Protein AF-A0A7V9ZDQ4-F1 (afdb_monomer_lite)

Secondary structure (DSSP, 8-state):
-EEEE-SS-EEEEETTTEEEEE--EEEE--SHHHHHHHHSSHHHHHHHHHHHHHHHHHHHHHHHHHTS-TT--HHHHHHHHHHHHHT--------PPPHHHHHHHHHHHHHTT----HHHHHHHHHTT-

pLDDT: mean 80.12, std 13.57, range [39.34, 94.94]

Structure (mmCIF, N/CA/C/O backbone):
data_AF-A0A7V9ZDQ4-F1
#
_entry.id   AF-A0A7V9ZDQ4-F1
#
loop_
_atom_site.group_PDB
_atom_site.id
_atom_site.type_symbol
_atom_site.label_atom_id
_atom_site.label_alt_id
_atom_site.label_comp_id
_atom_site.label_asym_id
_atom_site.label_entity_id
_atom_site.label_seq_id
_atom_site.pdbx_PDB_ins_code
_atom_site.Cartn_x
_atom_site.Cartn_y
_atom_site.Cartn_z
_atom_site.occupancy
_atom_site.B_iso_or_equiv
_atom_site.auth_seq_id
_atom_site.auth_comp_id
_atom_site.auth_asym_id
_atom_site.auth_atom_id
_atom_site.pdbx_PDB_model_num
ATOM 1 N N . MET A 1 1 ? -17.103 -0.656 14.272 1.00 83.44 1 MET A N 1
ATOM 2 C CA . MET A 1 1 ? -15.749 -0.858 13.718 1.00 83.44 1 MET A CA 1
ATOM 3 C C . MET A 1 1 ? -15.333 -2.240 14.098 1.00 83.44 1 MET A C 1
ATOM 5 O O . MET A 1 1 ? -15.503 -2.588 15.265 1.00 83.44 1 MET A O 1
ATOM 9 N N . LYS A 1 2 ? -14.837 -3.035 13.154 1.00 86.62 2 LYS A N 1
ATOM 10 C CA . LYS A 1 2 ? -14.362 -4.383 13.474 1.00 86.62 2 LYS A CA 1
ATOM 11 C C . LYS A 1 2 ? -12.846 -4.422 13.495 1.00 86.62 2 LYS A C 1
ATOM 13 O O . LYS A 1 2 ? -12.191 -3.717 12.735 1.00 86.62 2 LYS A O 1
ATOM 18 N N . PHE A 1 3 ? -12.300 -5.273 14.347 1.00 87.62 3 PHE A N 1
ATOM 19 C CA . PHE A 1 3 ? -10.880 -5.583 14.362 1.00 87.62 3 PHE A CA 1
ATOM 20 C C . PHE A 1 3 ? -10.691 -6.933 13.685 1.00 87.62 3 PHE A C 1
ATOM 22 O O . PHE A 1 3 ? -11.326 -7.917 14.059 1.00 87.62 3 PHE A O 1
ATOM 29 N N . VAL A 1 4 ? -9.875 -6.960 12.636 1.00 83.50 4 VAL A N 1
ATOM 30 C CA . VAL A 1 4 ? -9.621 -8.177 11.863 1.00 83.50 4 VAL A CA 1
ATOM 31 C C . VAL A 1 4 ? -8.198 -8.628 12.14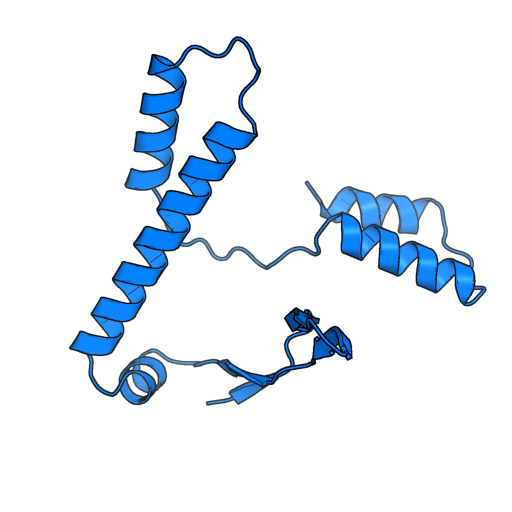1 1.00 83.50 4 VAL A C 1
ATOM 33 O O . VAL A 1 4 ? -7.259 -7.838 12.012 1.00 83.50 4 VAL A O 1
ATOM 36 N N . LYS A 1 5 ? -8.037 -9.900 12.519 1.00 83.56 5 LYS A N 1
ATOM 37 C CA . LYS A 1 5 ? -6.717 -10.524 12.629 1.00 83.56 5 LYS A CA 1
ATOM 38 C C . LYS A 1 5 ? -6.047 -10.506 11.268 1.00 83.56 5 LYS A C 1
ATOM 40 O O . LYS A 1 5 ? -6.597 -10.982 10.277 1.00 83.56 5 LYS A O 1
ATOM 45 N N . THR A 1 6 ? -4.855 -9.938 11.220 1.00 77.38 6 THR A N 1
ATOM 46 C CA . THR A 1 6 ? -4.088 -9.885 9.985 1.00 77.38 6 THR A CA 1
ATOM 47 C C . THR A 1 6 ? -3.451 -11.246 9.773 1.00 77.38 6 THR A C 1
ATOM 49 O O . THR A 1 6 ? -2.570 -11.634 10.526 1.00 77.38 6 THR A O 1
ATOM 52 N N . GLU A 1 7 ? -3.851 -11.956 8.717 1.00 69.19 7 GLU A N 1
ATOM 53 C CA . GLU A 1 7 ? -3.278 -13.267 8.372 1.00 69.19 7 GLU A CA 1
ATOM 54 C C . GLU A 1 7 ? -1.775 -13.205 8.066 1.00 69.19 7 GLU A C 1
ATOM 56 O O . GLU A 1 7 ? -1.127 -14.240 7.947 1.00 69.19 7 GLU A O 1
ATOM 61 N N . ASN A 1 8 ? -1.224 -12.004 7.866 1.00 74.38 8 ASN A N 1
ATOM 62 C CA . ASN A 1 8 ? 0.200 -11.730 7.727 1.00 74.38 8 ASN A CA 1
ATOM 63 C C . ASN A 1 8 ? 0.722 -11.102 9.024 1.00 74.38 8 ASN A C 1
ATOM 65 O O . ASN A 1 8 ? 0.533 -9.894 9.195 1.00 74.38 8 ASN A O 1
ATOM 69 N N . PRO A 1 9 ? 1.371 -11.876 9.912 1.00 78.19 9 PRO A N 1
ATOM 70 C CA . PRO A 1 9 ? 1.986 -11.309 11.099 1.00 78.19 9 PRO A CA 1
ATOM 71 C C . PRO A 1 9 ? 3.064 -10.292 10.723 1.00 78.19 9 PRO A C 1
ATOM 73 O O . PRO A 1 9 ? 3.704 -10.381 9.670 1.00 78.19 9 PRO A O 1
ATOM 76 N N . ILE A 1 10 ? 3.282 -9.320 11.604 1.00 82.69 10 ILE A N 1
ATOM 77 C CA . ILE A 1 10 ? 4.386 -8.374 11.465 1.00 82.69 10 ILE A CA 1
ATOM 78 C C . ILE A 1 10 ? 5.677 -9.130 11.757 1.00 82.69 10 ILE A C 1
ATOM 80 O O . ILE A 1 10 ? 5.858 -9.645 12.860 1.00 82.69 10 ILE A O 1
ATOM 84 N N . THR A 1 11 ? 6.581 -9.160 10.779 1.00 85.94 11 THR A N 1
ATOM 85 C CA . THR A 1 11 ? 7.898 -9.783 10.923 1.00 85.94 11 THR A CA 1
ATOM 86 C C . THR A 1 11 ? 8.986 -8.727 11.041 1.00 85.94 11 THR A C 1
ATOM 88 O O . THR A 1 11 ? 9.070 -7.828 10.200 1.00 85.94 11 THR A O 1
ATOM 91 N N . THR A 1 12 ? 9.859 -8.847 12.037 1.00 89.12 12 THR A N 1
ATOM 92 C CA . THR A 1 12 ? 11.058 -8.008 12.151 1.00 89.12 12 THR A CA 1
ATOM 93 C C . THR A 1 12 ? 12.198 -8.766 12.818 1.00 89.12 12 THR A C 1
ATOM 95 O O . THR A 1 12 ? 11.975 -9.746 13.525 1.00 89.12 12 THR A O 1
ATOM 98 N N . LYS A 1 13 ? 13.432 -8.301 12.614 1.00 90.50 13 LYS A N 1
ATOM 99 C CA . LYS A 1 13 ? 14.603 -8.827 13.316 1.00 90.50 13 LYS A CA 1
ATOM 100 C C . LYS A 1 13 ? 14.913 -7.929 14.508 1.00 90.50 13 LYS A C 1
ATOM 102 O O . LYS A 1 13 ? 15.438 -6.830 14.345 1.00 90.50 13 LYS A O 1
ATOM 107 N N . HIS A 1 14 ? 14.578 -8.394 15.706 1.00 91.50 14 HIS A N 1
ATOM 108 C CA . HIS A 1 14 ? 14.927 -7.715 16.943 1.00 91.50 14 HIS A CA 1
ATOM 109 C C . HIS A 1 14 ? 16.410 -7.946 17.267 1.00 91.50 14 HIS A C 1
ATOM 111 O O . HIS A 1 14 ? 16.856 -9.097 17.255 1.00 91.50 14 HIS A O 1
ATOM 117 N N . PRO A 1 15 ? 17.179 -6.899 17.622 1.00 88.06 15 PRO A N 1
ATOM 118 C CA . PRO A 1 15 ? 18.616 -7.023 17.875 1.00 88.06 15 PRO A CA 1
ATOM 119 C C . PRO A 1 15 ? 18.995 -8.091 18.912 1.00 88.06 15 PRO A C 1
ATOM 121 O O . PRO A 1 15 ? 20.057 -8.692 18.801 1.00 88.06 15 PRO A O 1
ATOM 124 N N . GLN A 1 16 ? 18.133 -8.332 19.905 1.00 90.31 16 GLN A N 1
ATOM 125 C CA . GLN A 1 16 ? 18.396 -9.264 21.014 1.00 90.31 16 GLN A CA 1
ATOM 126 C C . GLN A 1 16 ? 17.564 -10.550 20.963 1.00 90.31 16 GLN A C 1
ATOM 128 O O . GLN A 1 16 ? 17.994 -11.572 21.479 1.00 90.31 16 GLN A O 1
ATOM 133 N N . LEU A 1 17 ? 16.365 -10.496 20.374 1.00 83.12 17 LEU A N 1
ATOM 134 C CA . LEU A 1 17 ? 15.403 -11.608 20.405 1.00 83.12 17 LEU A CA 1
ATOM 135 C C . LEU A 1 17 ? 15.376 -12.384 19.083 1.00 83.12 17 LEU A C 1
ATOM 137 O O . LEU A 1 17 ? 14.662 -13.372 18.968 1.00 83.12 17 LEU A O 1
ATOM 141 N N . GLY A 1 18 ? 16.164 -11.953 18.093 1.00 90.44 18 GLY A N 1
ATOM 142 C CA . GLY A 1 18 ? 16.206 -12.583 16.782 1.00 90.44 18 GLY A CA 1
ATOM 143 C C . GLY A 1 18 ? 14.971 -12.254 15.949 1.00 90.44 18 GLY A C 1
ATOM 144 O O . GLY A 1 18 ? 14.469 -11.131 15.974 1.00 90.44 18 GLY A O 1
ATOM 145 N N . GLU A 1 19 ? 14.521 -13.214 15.150 1.00 90.81 19 GLU A N 1
ATOM 146 C CA . GLU A 1 19 ? 13.340 -13.050 14.306 1.00 90.81 19 GLU A CA 1
ATOM 147 C C . GLU A 1 19 ? 12.068 -13.106 15.156 1.00 90.81 19 GLU A C 1
ATOM 149 O O . GLU A 1 19 ? 11.818 -14.076 15.867 1.00 90.81 19 GLU A O 1
ATOM 154 N N . LEU A 1 20 ? 11.266 -12.045 15.081 1.00 87.62 20 LEU A N 1
ATOM 155 C CA . LEU A 1 20 ? 9.966 -11.949 15.730 1.00 87.62 20 LEU A CA 1
ATOM 156 C C . LEU A 1 20 ? 8.869 -11.924 14.673 1.00 87.62 20 LEU A C 1
ATOM 158 O O . LEU A 1 20 ? 8.988 -11.224 13.666 1.00 87.62 20 LEU A O 1
ATOM 162 N N . SER A 1 21 ? 7.790 -12.651 14.952 1.00 88.44 21 SER A N 1
ATOM 163 C CA . SER A 1 21 ? 6.561 -12.684 14.163 1.00 88.44 21 SER A CA 1
ATOM 164 C C . SER A 1 21 ? 5.381 -12.509 15.112 1.00 88.44 21 SER A C 1
ATOM 166 O O . SER A 1 21 ? 5.227 -13.304 16.039 1.00 88.44 21 SER A O 1
ATOM 168 N N . VAL A 1 22 ? 4.579 -11.460 14.918 1.00 88.19 22 VAL A N 1
ATOM 169 C CA . VAL A 1 22 ? 3.464 -11.121 15.816 1.00 88.19 22 VAL A CA 1
ATOM 170 C C . VAL A 1 22 ? 2.169 -10.959 15.030 1.00 88.19 22 VAL A C 1
ATOM 172 O O . VAL A 1 22 ? 2.099 -10.145 14.105 1.00 88.19 22 VAL A O 1
ATOM 175 N N . ASP A 1 23 ? 1.139 -11.701 15.434 1.00 88.25 23 ASP A N 1
ATOM 176 C CA . ASP A 1 23 ? -0.222 -11.514 14.940 1.00 88.25 23 ASP A CA 1
ATOM 177 C C . ASP A 1 23 ? -0.818 -10.234 15.521 1.00 88.25 23 ASP A C 1
ATOM 179 O O . ASP A 1 23 ? -0.743 -9.979 16.725 1.00 88.25 23 ASP A O 1
ATOM 183 N N . VAL A 1 24 ? -1.431 -9.426 14.659 1.00 87.31 24 VAL A N 1
ATOM 184 C CA . VAL A 1 24 ? -2.040 -8.154 15.053 1.00 87.31 24 VAL A CA 1
ATOM 185 C C . VAL A 1 24 ? -3.465 -8.046 14.545 1.00 87.31 24 VAL A C 1
ATOM 187 O O . VAL A 1 24 ? -3.797 -8.471 13.434 1.00 87.31 24 VAL A O 1
ATOM 190 N N . GLU A 1 25 ? -4.305 -7.433 15.365 1.00 88.38 25 GLU A N 1
ATOM 191 C CA . GLU A 1 25 ? -5.670 -7.074 15.016 1.00 88.38 25 GLU A CA 1
ATOM 192 C C . GLU A 1 25 ? -5.701 -5.626 14.528 1.00 88.38 25 GLU A C 1
ATOM 194 O O . GLU A 1 25 ? -5.237 -4.714 15.212 1.00 88.38 25 GLU A O 1
ATOM 199 N N . VAL A 1 26 ? -6.214 -5.415 13.316 1.00 89.12 26 VAL A N 1
ATOM 200 C CA . VAL A 1 26 ? -6.209 -4.106 12.651 1.00 89.12 26 VAL A CA 1
ATOM 201 C C . VAL A 1 26 ? -7.648 -3.612 12.498 1.00 89.12 26 VAL A C 1
ATOM 203 O O . VAL A 1 26 ? -8.502 -4.394 12.063 1.00 89.12 26 VAL A O 1
ATOM 206 N N . PRO A 1 27 ? -7.942 -2.340 12.832 1.00 88.31 27 PRO A N 1
ATOM 207 C CA . PRO A 1 27 ? -9.270 -1.776 12.635 1.00 88.31 27 PRO A CA 1
ATOM 208 C C . PRO A 1 27 ? -9.639 -1.753 11.148 1.00 88.31 27 PRO A C 1
ATOM 210 O O . PRO A 1 27 ? -8.840 -1.373 10.292 1.00 88.31 27 PRO A O 1
ATOM 213 N N . GLN A 1 28 ? -10.870 -2.153 10.850 1.00 88.81 28 GLN A N 1
ATOM 214 C CA . GLN A 1 28 ? -11.493 -2.091 9.535 1.00 88.81 28 GLN A CA 1
ATOM 215 C C . GLN A 1 28 ? -12.814 -1.335 9.667 1.00 88.81 28 GLN A C 1
ATOM 217 O O . GLN A 1 28 ? -13.666 -1.681 10.494 1.00 88.81 28 GLN A O 1
ATOM 222 N N . VAL A 1 29 ? -12.951 -0.294 8.853 1.00 91.75 29 VAL A N 1
ATOM 223 C CA . VAL A 1 29 ? -14.163 0.520 8.738 1.00 91.75 29 VAL A CA 1
ATOM 224 C C . VAL A 1 29 ? -15.072 -0.079 7.668 1.00 91.75 29 VAL A C 1
ATOM 226 O O . VAL A 1 29 ? -14.595 -0.569 6.645 1.00 91.75 29 VAL A O 1
ATOM 229 N N . GLU A 1 30 ? -16.376 -0.072 7.913 1.00 89.38 30 GLU A N 1
ATOM 230 C CA . GLU A 1 30 ? -17.395 -0.691 7.057 1.00 89.38 30 GLU A CA 1
ATOM 231 C C . GLU A 1 30 ? -18.273 0.347 6.342 1.00 89.38 30 GLU A C 1
ATOM 233 O O . GLU A 1 30 ? -19.040 -0.002 5.447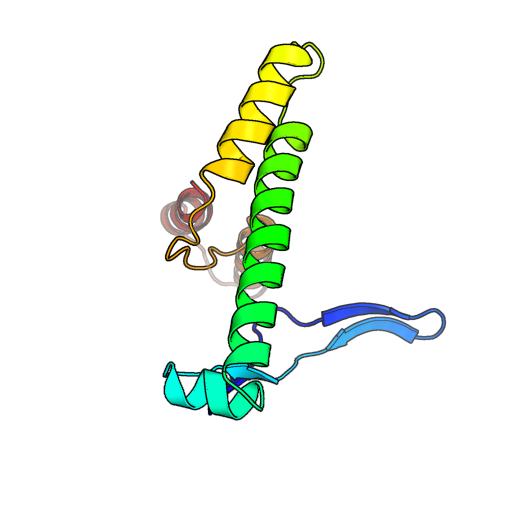 1.00 89.38 30 GLU A O 1
ATOM 238 N N . SER A 1 31 ? -18.144 1.627 6.704 1.00 91.19 31 SER A N 1
ATOM 239 C CA . SER A 1 31 ? -18.864 2.748 6.090 1.00 91.19 31 SER A CA 1
ATOM 240 C C . SER A 1 31 ? -18.007 4.014 6.031 1.00 91.19 31 SER A C 1
ATOM 242 O O . SER A 1 31 ? -16.990 4.134 6.721 1.00 91.19 31 SER A O 1
ATOM 244 N N . VAL A 1 32 ? -18.427 4.975 5.205 1.00 89.25 32 VAL A N 1
ATOM 245 C CA . VAL A 1 32 ? -17.759 6.281 5.086 1.00 89.25 32 VAL A CA 1
ATOM 246 C C . VAL A 1 32 ? -17.918 7.078 6.378 1.00 89.25 32 VAL A C 1
ATOM 248 O O . VAL A 1 32 ? -16.963 7.692 6.845 1.00 89.25 32 VAL A O 1
ATOM 251 N N . GLU A 1 33 ? -19.098 7.030 6.991 1.00 93.50 33 GLU A N 1
ATOM 252 C CA . GLU A 1 33 ? -19.402 7.703 8.253 1.00 93.50 33 GLU A CA 1
ATOM 253 C C . GLU A 1 33 ? -18.482 7.204 9.367 1.00 93.50 33 GLU A C 1
ATOM 255 O O . GLU A 1 33 ? -17.889 7.993 10.101 1.00 93.50 33 GLU A O 1
ATOM 260 N N . GLU A 1 34 ? -18.304 5.888 9.448 1.00 92.69 34 GLU A N 1
ATOM 261 C CA . GLU A 1 34 ? -17.383 5.273 10.392 1.00 92.69 34 GLU A CA 1
ATOM 262 C C . GLU A 1 34 ? -15.922 5.638 10.111 1.00 92.69 34 GLU A C 1
ATOM 264 O O . GLU A 1 34 ? -15.152 5.862 11.045 1.00 92.69 34 GLU A O 1
ATOM 269 N N . PHE A 1 35 ? -15.530 5.738 8.839 1.00 92.94 35 PHE A N 1
ATOM 270 C CA . PHE A 1 35 ? -14.192 6.190 8.470 1.00 92.94 35 PHE A CA 1
ATOM 271 C C . PHE A 1 35 ? -13.926 7.634 8.905 1.00 92.94 35 PHE A C 1
ATOM 273 O O . PHE A 1 35 ? -12.875 7.920 9.479 1.00 92.94 35 PHE A O 1
ATOM 280 N N . VAL A 1 36 ? -14.888 8.536 8.699 1.00 93.62 36 VAL A N 1
ATOM 281 C CA . VAL A 1 36 ? -14.790 9.930 9.152 1.00 93.62 36 VAL A CA 1
ATOM 282 C C . VAL A 1 36 ? -14.710 10.007 10.677 1.00 93.62 36 VAL A C 1
ATOM 284 O O . VAL A 1 36 ? -13.888 10.754 11.206 1.00 93.62 36 VAL A O 1
ATOM 287 N N . GLN A 1 37 ? -15.508 9.207 11.390 1.00 92.69 37 GLN A N 1
ATOM 288 C CA . GLN A 1 37 ? -15.434 9.114 12.851 1.00 92.69 37 GLN A CA 1
ATOM 289 C C . GLN A 1 37 ? -14.068 8.602 13.322 1.00 92.69 37 GLN A C 1
ATOM 291 O O . GLN A 1 37 ? -13.485 9.178 14.237 1.00 92.69 37 GLN A O 1
ATOM 296 N N . PHE A 1 38 ? -13.530 7.564 12.676 1.00 93.19 38 PHE A N 1
ATOM 297 C CA . PHE A 1 38 ? -12.206 7.022 12.982 1.00 93.19 38 PHE A CA 1
ATOM 298 C C . PHE A 1 38 ? -11.086 8.039 12.755 1.00 93.19 38 PHE A C 1
ATOM 300 O O . PHE A 1 38 ? -10.176 8.155 13.572 1.00 93.19 38 PHE A O 1
ATOM 307 N N . ALA A 1 39 ? -11.164 8.795 11.660 1.00 92.12 39 ALA A N 1
ATOM 308 C CA . ALA A 1 39 ? -10.199 9.837 11.333 1.00 92.12 39 ALA A CA 1
ATOM 309 C C . ALA A 1 39 ? -10.341 11.097 12.212 1.00 92.12 39 ALA A C 1
ATOM 311 O O . ALA A 1 39 ? -9.490 11.985 12.158 1.00 92.12 39 ALA A O 1
ATOM 312 N N . GLY A 1 40 ? -11.413 11.202 13.003 1.00 92.00 40 GLY A N 1
ATOM 313 C CA . GLY A 1 40 ? -11.715 12.326 13.891 1.00 92.00 40 GLY A CA 1
ATOM 314 C C . GLY A 1 40 ? -12.339 13.543 13.200 1.00 92.00 40 GLY A C 1
ATOM 315 O O . GLY A 1 40 ? -12.975 14.358 13.864 1.00 92.00 40 GLY A O 1
ATOM 316 N N . SER A 1 41 ? -12.195 13.676 11.879 1.00 93.88 41 SER A N 1
ATOM 317 C CA . SER A 1 41 ? -12.860 14.702 11.070 1.00 93.88 41 SER A CA 1
ATOM 318 C C . SER A 1 41 ? -12.867 14.326 9.584 1.00 93.88 41 SER A C 1
ATOM 320 O O . SER A 1 41 ? -12.103 13.467 9.136 1.00 93.88 41 SER A O 1
ATOM 322 N N . ALA A 1 42 ? -13.712 15.003 8.800 1.00 94.25 42 ALA A N 1
ATOM 323 C CA . ALA A 1 42 ? -13.751 14.832 7.347 1.00 94.25 42 ALA A CA 1
ATOM 324 C C . ALA A 1 42 ? -12.437 15.275 6.675 1.00 94.25 42 ALA A C 1
ATOM 326 O O . ALA A 1 42 ? -11.962 14.608 5.757 1.00 94.25 42 ALA A O 1
ATOM 327 N N . ASP A 1 43 ? -11.808 16.343 7.171 1.00 94.94 43 ASP A N 1
ATOM 328 C CA . ASP A 1 43 ? -10.535 16.842 6.637 1.00 94.94 43 ASP A CA 1
ATOM 329 C C . ASP A 1 43 ? -9.394 15.845 6.874 1.00 94.94 43 ASP A C 1
ATOM 331 O O . ASP A 1 43 ? -8.611 15.555 5.966 1.00 94.94 43 ASP A O 1
ATOM 335 N N . SER A 1 44 ? -9.330 15.254 8.072 1.00 94.12 44 SER A N 1
ATOM 336 C CA . SER A 1 44 ? -8.355 14.208 8.398 1.00 94.12 44 SER A CA 1
ATOM 337 C C . SER A 1 44 ? -8.578 12.945 7.565 1.00 94.12 44 SER A C 1
ATOM 339 O O . SER A 1 44 ? -7.614 12.336 7.097 1.00 94.12 44 SER A O 1
ATOM 341 N N . ALA A 1 45 ? -9.840 12.568 7.334 1.00 92.38 45 ALA A N 1
ATOM 342 C CA . ALA A 1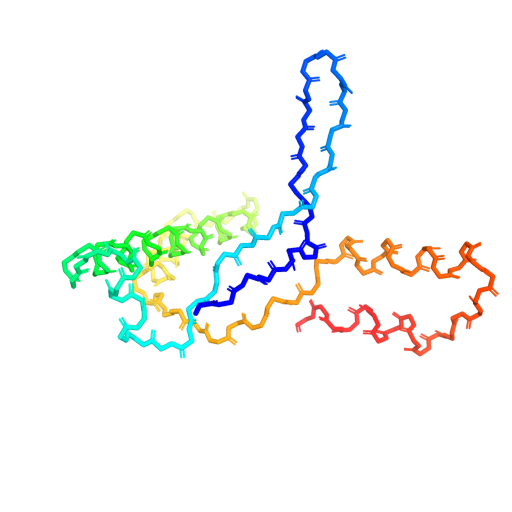 45 ? -10.206 11.446 6.472 1.00 92.38 45 ALA A CA 1
ATOM 343 C C . ALA A 1 45 ? -9.734 11.669 5.025 1.00 92.38 45 ALA A C 1
ATOM 345 O O . ALA A 1 45 ? -9.128 10.781 4.420 1.00 92.38 45 ALA A O 1
ATOM 346 N N . LEU A 1 46 ? -9.950 12.872 4.486 1.00 92.88 46 LEU A N 1
ATOM 347 C CA . LEU A 1 46 ? -9.514 13.239 3.141 1.00 92.88 46 LEU A CA 1
ATOM 348 C C . LEU A 1 46 ? -7.984 13.236 3.021 1.00 92.88 46 LEU A C 1
ATOM 350 O O . LEU A 1 46 ? -7.439 12.690 2.060 1.00 92.88 46 LEU A O 1
ATOM 354 N N . LEU A 1 47 ? -7.281 13.792 4.012 1.00 94.44 47 LEU A N 1
ATOM 355 C CA . LEU A 1 47 ? -5.819 13.780 4.055 1.00 94.44 47 LEU A CA 1
ATOM 356 C C . LEU A 1 47 ? -5.269 12.347 4.081 1.00 94.44 47 LEU A C 1
ATOM 358 O O . LEU A 1 47 ? -4.327 12.033 3.352 1.00 94.44 47 LEU A O 1
ATOM 362 N N . PHE A 1 48 ? -5.874 11.465 4.880 1.00 93.25 48 PHE A N 1
ATOM 363 C CA . PHE A 1 48 ? -5.498 10.054 4.933 1.00 93.25 48 PHE A CA 1
ATOM 364 C C . PHE A 1 48 ? -5.656 9.373 3.569 1.00 93.25 48 PHE A C 1
ATOM 366 O O . PHE A 1 48 ? -4.724 8.714 3.104 1.00 93.25 48 PHE A O 1
ATOM 373 N N . ILE A 1 49 ? -6.803 9.561 2.905 1.00 91.19 49 ILE A N 1
ATOM 374 C CA . ILE A 1 49 ? -7.062 8.987 1.576 1.00 91.19 49 ILE A CA 1
ATOM 375 C C . ILE A 1 49 ? -6.032 9.490 0.563 1.00 91.19 49 ILE A C 1
ATOM 377 O O . ILE A 1 49 ? -5.441 8.682 -0.152 1.00 91.19 49 ILE A O 1
ATOM 381 N N . ASN A 1 50 ? -5.764 10.796 0.531 1.00 91.31 50 ASN A N 1
ATOM 382 C CA . ASN A 1 50 ? -4.800 11.378 -0.402 1.00 91.31 50 ASN A CA 1
ATOM 383 C C . ASN A 1 50 ? -3.389 10.807 -0.196 1.00 91.31 50 ASN A C 1
ATOM 385 O O . ASN A 1 50 ? -2.746 10.399 -1.163 1.00 91.31 50 ASN A O 1
ATOM 389 N N . ASN A 1 51 ? -2.940 10.681 1.056 1.00 92.31 51 ASN A N 1
ATOM 390 C CA . ASN A 1 51 ? -1.642 10.081 1.379 1.00 92.31 51 ASN A CA 1
ATOM 391 C C . ASN A 1 51 ? -1.571 8.594 0.986 1.00 92.31 51 ASN A C 1
ATOM 393 O O . ASN A 1 51 ? -0.536 8.114 0.506 1.00 92.31 51 ASN A O 1
ATOM 397 N N . ALA A 1 52 ? -2.665 7.850 1.179 1.00 90.38 52 ALA A N 1
ATOM 398 C CA . ALA A 1 52 ? -2.754 6.446 0.792 1.00 90.38 52 ALA A CA 1
ATOM 399 C C . ALA A 1 52 ? -2.703 6.277 -0.736 1.00 90.38 52 ALA A C 1
ATOM 401 O O . ALA A 1 52 ? -1.946 5.438 -1.231 1.00 90.38 52 ALA A O 1
ATOM 402 N N . ILE A 1 53 ? -3.447 7.105 -1.480 1.00 90.00 53 ILE A N 1
ATOM 403 C CA . ILE A 1 53 ? -3.433 7.154 -2.949 1.00 90.00 53 ILE A CA 1
ATOM 404 C C . ILE A 1 53 ? -2.028 7.477 -3.453 1.00 90.00 53 ILE A C 1
ATOM 406 O O . ILE A 1 53 ? -1.492 6.739 -4.276 1.00 90.00 53 ILE A O 1
ATOM 410 N N . GLU A 1 54 ? -1.395 8.526 -2.924 1.00 91.06 54 GLU A N 1
ATOM 411 C CA . GLU A 1 54 ? -0.047 8.934 -3.321 1.00 91.06 54 GLU A CA 1
ATOM 412 C C . GLU A 1 54 ? 0.973 7.807 -3.105 1.00 91.06 54 GLU A C 1
ATOM 414 O O . GLU A 1 54 ? 1.782 7.495 -3.985 1.00 91.06 54 GLU A O 1
ATOM 419 N N . THR A 1 55 ? 0.920 7.158 -1.940 1.00 91.19 55 THR A N 1
ATOM 420 C CA . THR A 1 55 ? 1.814 6.044 -1.603 1.00 91.19 55 THR A CA 1
ATOM 421 C C . THR A 1 55 ? 1.611 4.861 -2.546 1.00 91.19 55 THR A C 1
ATOM 423 O O . THR A 1 55 ? 2.584 4.285 -3.043 1.00 91.19 55 THR A O 1
ATOM 426 N N . ALA A 1 56 ? 0.359 4.495 -2.819 1.00 87.81 56 ALA A N 1
ATOM 427 C CA . ALA A 1 56 ? 0.034 3.374 -3.690 1.00 87.81 56 ALA A CA 1
ATOM 428 C C . ALA A 1 56 ? 0.405 3.647 -5.158 1.00 87.81 56 ALA A C 1
ATOM 430 O O . ALA A 1 56 ? 1.041 2.797 -5.785 1.00 87.81 56 ALA A O 1
ATOM 431 N N . ALA A 1 57 ? 0.127 4.850 -5.668 1.00 86.25 57 ALA A N 1
ATOM 432 C CA . ALA A 1 57 ? 0.534 5.291 -7.000 1.00 86.25 57 ALA A CA 1
ATOM 433 C C . ALA A 1 57 ? 2.061 5.215 -7.177 1.00 86.25 57 ALA A C 1
ATOM 435 O O . ALA A 1 57 ? 2.562 4.593 -8.118 1.00 86.25 57 ALA A O 1
ATOM 436 N N . LYS A 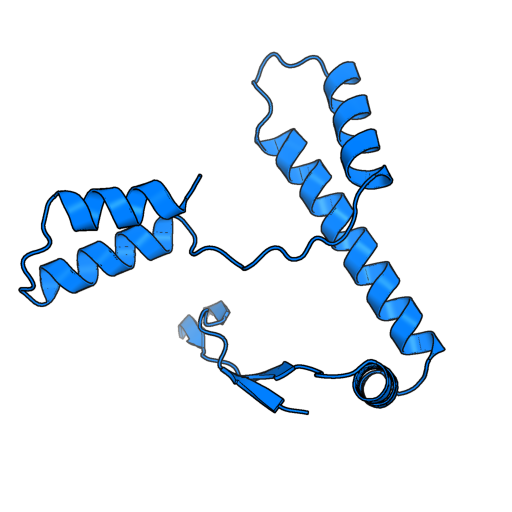1 58 ? 2.822 5.744 -6.205 1.00 89.44 58 LYS A N 1
ATOM 437 C CA . LYS A 1 58 ? 4.292 5.645 -6.181 1.00 89.44 58 LYS A CA 1
ATOM 438 C C . LYS A 1 58 ? 4.775 4.196 -6.172 1.00 89.44 58 LYS A C 1
ATOM 440 O O . LYS A 1 58 ? 5.768 3.879 -6.826 1.00 89.44 58 LYS A O 1
ATOM 445 N N . ASN A 1 59 ? 4.098 3.304 -5.451 1.00 87.81 59 ASN A N 1
ATOM 446 C CA . ASN A 1 59 ? 4.449 1.884 -5.429 1.00 87.81 59 ASN A CA 1
ATOM 447 C C . ASN A 1 59 ? 4.188 1.194 -6.777 1.00 87.81 59 ASN A C 1
ATOM 449 O O . ASN A 1 59 ? 5.012 0.378 -7.192 1.00 87.81 59 ASN A O 1
ATOM 453 N N . GLY A 1 60 ? 3.120 1.560 -7.493 1.00 84.19 60 GLY A N 1
ATOM 454 C CA . GLY A 1 60 ? 2.889 1.124 -8.876 1.00 84.19 60 GLY A CA 1
ATOM 455 C C . GLY A 1 60 ? 4.006 1.579 -9.824 1.00 84.19 60 GLY A C 1
ATOM 456 O O . GLY A 1 60 ? 4.570 0.772 -10.570 1.00 84.19 60 GLY A O 1
ATOM 457 N N . GLY A 1 61 ? 4.421 2.845 -9.720 1.00 86.06 61 GLY A N 1
ATOM 458 C CA . GLY A 1 61 ? 5.581 3.371 -10.447 1.00 86.06 61 GLY A CA 1
ATOM 459 C C . GLY A 1 61 ? 6.885 2.626 -10.121 1.00 86.06 61 GLY A C 1
ATOM 460 O O . GLY A 1 61 ? 7.600 2.186 -11.020 1.00 86.06 61 GLY A O 1
ATOM 461 N N . ARG A 1 62 ? 7.174 2.383 -8.836 1.00 88.31 62 ARG A N 1
ATOM 462 C CA . ARG A 1 62 ? 8.349 1.600 -8.398 1.00 88.31 62 ARG A CA 1
ATOM 463 C C . ARG A 1 62 ? 8.337 0.168 -8.925 1.00 88.31 62 ARG A C 1
ATOM 465 O O . ARG A 1 62 ? 9.388 -0.346 -9.295 1.00 88.31 62 ARG A O 1
ATOM 472 N N . ALA A 1 63 ? 7.175 -0.482 -8.966 1.00 83.50 63 ALA A N 1
ATOM 473 C CA . ALA A 1 63 ? 7.050 -1.821 -9.534 1.00 83.50 63 ALA A CA 1
ATOM 474 C C . ALA A 1 63 ? 7.384 -1.834 -11.034 1.00 83.50 63 ALA A C 1
ATOM 476 O O . ALA A 1 63 ? 8.024 -2.772 -11.503 1.00 83.50 63 ALA A O 1
ATOM 477 N N . THR A 1 64 ? 7.021 -0.770 -11.757 1.00 84.56 64 THR A N 1
ATOM 478 C CA . THR A 1 64 ? 7.372 -0.592 -13.175 1.00 84.56 64 THR A CA 1
ATOM 479 C C . THR A 1 64 ? 8.886 -0.489 -13.362 1.00 84.56 64 THR A C 1
ATOM 481 O O . THR A 1 64 ? 9.431 -1.171 -14.223 1.00 84.56 64 THR A O 1
ATOM 484 N N . LEU A 1 65 ? 9.572 0.284 -12.511 1.00 86.62 65 LEU A N 1
ATOM 485 C CA . LEU A 1 65 ? 11.039 0.382 -12.504 1.00 86.62 65 LEU A CA 1
ATOM 486 C C . LEU A 1 65 ? 11.708 -0.957 -12.171 1.00 86.62 65 LEU A C 1
ATOM 488 O O . LEU A 1 65 ? 12.636 -1.377 -12.849 1.00 86.62 65 LEU A O 1
ATOM 492 N N . ARG A 1 66 ? 11.222 -1.650 -11.137 1.00 88.44 66 ARG A N 1
ATOM 493 C CA . ARG A 1 66 ? 11.795 -2.922 -10.672 1.00 88.44 66 ARG A CA 1
ATOM 494 C C . ARG A 1 66 ? 11.690 -4.048 -11.704 1.00 88.44 66 ARG A C 1
ATOM 496 O O . ARG A 1 66 ? 12.543 -4.925 -11.721 1.00 88.44 66 ARG A O 1
ATOM 503 N N . ASN A 1 67 ? 10.635 -4.043 -12.515 1.00 82.12 67 ASN A N 1
ATOM 504 C CA . ASN A 1 67 ? 10.366 -5.087 -13.504 1.00 82.12 67 ASN A CA 1
ATOM 505 C C . ASN A 1 67 ? 10.879 -4.724 -14.908 1.00 82.12 67 ASN A C 1
ATOM 507 O O . ASN A 1 67 ? 10.594 -5.445 -15.864 1.00 82.12 67 ASN A O 1
ATOM 511 N N . ALA A 1 68 ? 11.572 -3.595 -15.053 1.00 86.69 68 ALA A N 1
ATOM 512 C CA . ALA A 1 68 ? 12.128 -3.176 -16.326 1.00 86.69 68 ALA A CA 1
ATOM 513 C C . ALA A 1 68 ? 13.316 -4.063 -16.738 1.00 86.69 68 ALA A C 1
ATOM 515 O O . ALA A 1 68 ? 14.110 -4.454 -15.878 1.00 86.69 68 ALA A O 1
ATOM 516 N N . PRO A 1 69 ? 13.463 -4.378 -18.037 1.00 85.75 69 PRO A N 1
ATOM 517 C CA . PRO A 1 69 ? 14.655 -5.049 -18.533 1.00 85.75 69 PRO A CA 1
ATOM 518 C C . PRO A 1 69 ? 15.888 -4.138 -18.402 1.00 85.75 69 PRO A C 1
ATOM 520 O O . PRO A 1 69 ? 15.775 -2.914 -18.363 1.00 85.75 69 PRO A O 1
ATOM 523 N N . ALA A 1 70 ? 17.075 -4.739 -18.292 1.00 83.56 70 ALA A N 1
ATOM 524 C CA . ALA A 1 70 ? 18.316 -4.016 -17.989 1.00 83.56 70 ALA A CA 1
ATOM 525 C C . ALA A 1 70 ? 18.745 -3.021 -19.087 1.00 83.56 70 ALA A C 1
ATOM 527 O O . ALA A 1 70 ? 19.494 -2.090 -18.810 1.00 83.56 70 ALA A O 1
ATOM 528 N N . ASP A 1 71 ? 18.268 -3.219 -20.314 1.00 89.00 71 ASP A N 1
ATOM 529 C CA . ASP A 1 71 ? 18.506 -2.399 -21.502 1.00 89.00 71 ASP A CA 1
ATOM 530 C C . ASP A 1 71 ? 17.339 -1.448 -21.823 1.00 89.00 71 ASP A C 1
ATOM 532 O O . ASP A 1 71 ? 17.304 -0.845 -22.895 1.00 89.00 71 ASP A O 1
ATOM 536 N N . ALA A 1 72 ? 16.373 -1.306 -20.911 1.00 85.50 72 ALA A N 1
ATOM 537 C CA . ALA A 1 72 ? 15.205 -0.475 -21.146 1.00 85.50 72 ALA A CA 1
ATOM 538 C C . ALA A 1 72 ? 15.568 1.000 -21.371 1.00 85.50 72 ALA A C 1
ATOM 540 O O . ALA A 1 72 ? 16.385 1.585 -20.654 1.00 85.50 72 ALA A O 1
ATOM 541 N N . ASN A 1 73 ? 14.877 1.626 -22.323 1.00 91.75 73 ASN A N 1
ATOM 542 C CA . ASN A 1 73 ? 14.972 3.059 -22.548 1.00 91.75 73 ASN A CA 1
ATOM 543 C C . ASN A 1 73 ? 14.419 3.822 -21.331 1.00 91.75 73 ASN A C 1
ATOM 545 O O . ASN A 1 73 ? 13.253 3.675 -20.961 1.00 91.75 73 ASN A O 1
ATOM 549 N N . VAL A 1 74 ? 15.265 4.652 -20.717 1.00 90.50 74 VAL A N 1
ATOM 550 C CA . VAL A 1 74 ? 14.941 5.430 -19.513 1.00 90.50 74 VAL A CA 1
ATOM 551 C C . VAL A 1 74 ? 13.803 6.424 -19.761 1.00 90.50 74 VAL A C 1
ATOM 553 O O . VAL A 1 74 ? 12.981 6.632 -18.864 1.00 90.50 74 VAL A O 1
ATOM 556 N N . ASP A 1 75 ? 13.713 7.002 -20.960 1.00 89.50 75 ASP A N 1
ATOM 557 C CA . ASP A 1 75 ? 12.681 7.987 -21.294 1.00 89.50 75 ASP A CA 1
ATOM 558 C C . ASP A 1 75 ? 11.303 7.320 -21.384 1.00 89.50 75 ASP A C 1
ATOM 560 O O . ASP A 1 75 ? 10.362 7.741 -20.706 1.00 89.50 75 ASP A O 1
ATOM 564 N N . GLU A 1 76 ? 11.208 6.197 -22.102 1.00 87.12 76 GLU A N 1
ATOM 565 C CA . GLU A 1 76 ? 9.982 5.389 -22.189 1.00 87.12 76 GLU A CA 1
ATOM 566 C C . GLU A 1 76 ? 9.556 4.862 -20.814 1.00 87.12 76 GLU A C 1
ATOM 568 O O . GLU A 1 76 ? 8.370 4.843 -20.469 1.00 87.12 76 GLU A O 1
ATOM 573 N N . LEU A 1 77 ? 10.525 4.469 -19.981 1.00 87.81 77 LEU A N 1
ATOM 574 C CA . LEU A 1 77 ? 10.242 4.027 -18.622 1.00 87.81 77 LEU A CA 1
ATOM 575 C C . LEU A 1 77 ? 9.690 5.154 -17.754 1.00 87.81 77 LEU A C 1
ATOM 577 O O . LEU A 1 77 ? 8.768 4.938 -16.966 1.00 87.81 77 LEU A O 1
ATOM 581 N N . T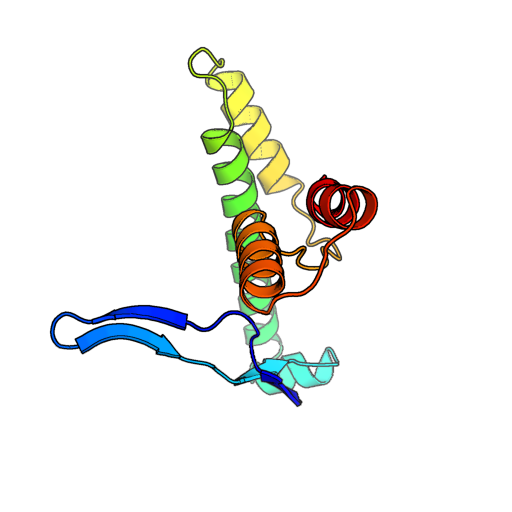HR A 1 78 ? 10.252 6.351 -17.892 1.00 90.75 78 THR A N 1
ATOM 582 C CA . THR A 1 78 ? 9.830 7.535 -17.146 1.00 90.75 78 THR A CA 1
ATOM 583 C C . THR A 1 78 ? 8.413 7.940 -17.537 1.00 90.75 78 THR A C 1
ATOM 585 O O . THR A 1 78 ? 7.593 8.217 -16.657 1.00 90.75 78 THR A O 1
ATOM 588 N N . GLU A 1 79 ? 8.089 7.925 -18.831 1.00 90.25 79 GLU A N 1
ATOM 589 C CA . GLU A 1 79 ? 6.729 8.167 -19.317 1.00 90.25 79 GLU A CA 1
ATOM 590 C C . GLU A 1 79 ? 5.746 7.129 -18.776 1.00 90.25 79 GLU A C 1
ATOM 592 O O . GLU A 1 79 ? 4.689 7.486 -18.246 1.00 90.25 79 GLU A O 1
ATOM 597 N N . LYS A 1 80 ? 6.127 5.849 -18.804 1.00 84.81 80 LYS A N 1
ATOM 598 C CA . LYS A 1 80 ? 5.303 4.761 -18.272 1.00 84.81 80 LYS A CA 1
ATOM 599 C C . LYS A 1 80 ? 5.055 4.904 -16.772 1.00 84.81 80 LYS A C 1
ATOM 601 O O . LYS A 1 80 ? 3.919 4.773 -16.325 1.00 84.81 80 LYS A O 1
ATOM 606 N N . VAL A 1 81 ? 6.084 5.225 -15.987 1.00 89.19 81 VAL A N 1
ATOM 607 C CA . VAL A 1 81 ? 5.953 5.489 -14.543 1.00 89.19 81 VAL A CA 1
ATOM 608 C C . VAL A 1 81 ? 5.027 6.678 -14.281 1.00 89.19 81 VAL A C 1
ATOM 610 O O . VAL A 1 81 ? 4.194 6.610 -13.371 1.00 89.19 81 VAL A O 1
ATOM 613 N N . ARG A 1 82 ? 5.143 7.754 -15.071 1.00 88.38 82 ARG A N 1
ATOM 614 C CA . ARG A 1 82 ? 4.271 8.932 -14.958 1.00 88.38 82 ARG A CA 1
ATOM 615 C C . ARG A 1 82 ? 2.818 8.593 -15.259 1.00 88.38 82 ARG A C 1
ATOM 617 O O . ARG A 1 82 ? 1.966 8.978 -14.466 1.00 88.38 82 ARG A O 1
ATOM 624 N N . SER A 1 83 ? 2.543 7.869 -16.344 1.00 86.00 83 SER A N 1
ATOM 625 C CA . SER A 1 83 ? 1.178 7.439 -16.675 1.00 86.00 83 SER A CA 1
ATOM 626 C C . SER A 1 83 ? 0.609 6.544 -15.576 1.00 86.00 83 SER A C 1
ATOM 628 O O . SER A 1 83 ? -0.416 6.884 -15.002 1.00 86.00 83 SER A O 1
ATOM 630 N N . VAL A 1 84 ? 1.326 5.494 -15.155 1.00 83.69 84 VAL A N 1
ATOM 631 C CA . VAL A 1 84 ? 0.862 4.588 -14.085 1.00 83.69 84 VAL A CA 1
ATOM 632 C C . VAL A 1 84 ? 0.554 5.331 -12.784 1.00 83.69 84 VAL A C 1
ATOM 634 O O . VAL A 1 84 ? -0.411 5.000 -12.101 1.00 83.69 84 VAL A O 1
ATOM 637 N N . SER A 1 85 ? 1.365 6.328 -12.425 1.00 85.44 85 SER A N 1
ATOM 638 C CA . SER A 1 85 ? 1.154 7.094 -11.191 1.00 85.44 85 SER A CA 1
ATOM 639 C C . SER A 1 85 ? 0.006 8.099 -11.316 1.00 85.44 85 SER A C 1
ATOM 641 O O . SER A 1 85 ? -0.740 8.285 -10.361 1.00 85.44 85 SER A O 1
ATOM 643 N N . LYS A 1 86 ? -0.131 8.760 -12.473 1.00 85.62 86 LYS A N 1
ATOM 644 C CA . LYS A 1 86 ? -1.171 9.766 -12.733 1.00 85.62 86 LYS A CA 1
ATOM 645 C C . LYS A 1 86 ? -2.550 9.131 -12.889 1.00 85.62 86 LYS A C 1
ATOM 647 O O . LYS A 1 86 ? -3.525 9.660 -12.370 1.00 85.62 86 LYS A O 1
ATOM 652 N N . ASP A 1 87 ? -2.599 8.005 -13.585 1.00 83.31 87 ASP A N 1
ATOM 653 C CA . ASP A 1 87 ? -3.822 7.271 -13.901 1.00 83.31 87 ASP A CA 1
ATOM 654 C C . ASP A 1 87 ? -4.132 6.213 -12.825 1.00 83.31 87 ASP A C 1
ATOM 656 O O . ASP A 1 87 ? -4.993 5.353 -13.014 1.00 83.31 87 ASP A O 1
ATOM 660 N N . TYR A 1 88 ? -3.423 6.256 -11.687 1.00 83.38 88 TYR A N 1
ATOM 661 C CA . TYR A 1 88 ? -3.665 5.352 -10.573 1.00 83.38 88 TYR A CA 1
ATOM 662 C C . TYR A 1 88 ? -5.092 5.533 -10.054 1.00 83.38 88 TYR A C 1
ATOM 664 O O . TYR A 1 88 ? -5.461 6.577 -9.515 1.00 83.38 88 TYR A O 1
ATOM 672 N N . ALA A 1 89 ? -5.865 4.458 -10.151 1.00 79.81 89 ALA A N 1
ATOM 673 C CA . ALA A 1 89 ? -7.137 4.310 -9.478 1.00 79.81 89 ALA A CA 1
ATOM 674 C C . ALA A 1 89 ? -7.004 3.179 -8.450 1.00 79.81 89 ALA A C 1
ATOM 676 O O . ALA A 1 89 ? -6.535 2.091 -8.803 1.00 79.81 89 ALA A O 1
ATOM 677 N N . PRO A 1 90 ? -7.412 3.390 -7.186 1.00 70.06 90 PRO A N 1
ATOM 678 C CA . PRO A 1 90 ? -7.537 2.291 -6.245 1.00 70.06 90 PRO A CA 1
ATOM 679 C C . PRO A 1 90 ? -8.610 1.325 -6.765 1.00 70.06 90 PRO A C 1
ATOM 681 O O . PRO A 1 90 ? -9.804 1.605 -6.705 1.00 70.06 90 PRO A O 1
ATOM 684 N N . GLY A 1 91 ? -8.174 0.203 -7.336 1.00 65.50 91 GLY A N 1
ATOM 685 C CA . GLY A 1 91 ? -9.057 -0.886 -7.741 1.00 65.50 91 GLY A CA 1
ATOM 686 C C . GLY A 1 91 ? -9.523 -1.709 -6.540 1.00 65.50 91 GLY A C 1
ATOM 687 O O . GLY A 1 91 ? -8.901 -1.697 -5.476 1.00 65.50 91 GLY A O 1
ATOM 688 N N . THR A 1 92 ? -10.585 -2.495 -6.724 1.00 45.31 92 THR A N 1
ATOM 689 C CA . THR A 1 92 ? -10.977 -3.578 -5.808 1.00 45.31 92 THR A CA 1
ATOM 690 C C . THR A 1 92 ? -9.998 -4.746 -5.935 1.00 45.31 92 THR A C 1
ATOM 692 O O . THR A 1 92 ? -10.361 -5.842 -6.357 1.00 45.31 92 THR A O 1
ATOM 695 N N . THR A 1 93 ? -8.719 -4.521 -5.657 1.00 45.62 93 THR A N 1
ATOM 696 C CA . THR A 1 93 ? -7.724 -5.587 -5.728 1.00 45.62 93 THR A CA 1
ATOM 697 C C . THR A 1 93 ? -7.858 -6.425 -4.462 1.00 45.62 93 THR A C 1
ATOM 699 O O . THR A 1 93 ? -7.376 -6.039 -3.396 1.00 45.62 93 THR A O 1
ATOM 702 N N . GLN A 1 94 ? -8.536 -7.573 -4.556 1.00 42.66 94 GLN A N 1
ATOM 703 C CA . GLN A 1 94 ? -8.415 -8.607 -3.532 1.00 42.66 94 GLN A CA 1
ATOM 704 C C . GLN A 1 94 ? -6.929 -8.951 -3.398 1.00 42.66 94 GLN A C 1
ATOM 706 O O . GLN A 1 94 ? -6.251 -9.215 -4.392 1.00 42.66 94 GLN A O 1
ATOM 711 N N . ARG A 1 95 ? -6.401 -8.904 -2.170 1.00 46.94 95 ARG A N 1
ATOM 712 C CA . ARG A 1 95 ? -5.047 -9.386 -1.884 1.00 46.94 95 ARG A CA 1
ATOM 713 C C . ARG A 1 95 ? -4.989 -10.864 -2.260 1.00 46.94 95 ARG A C 1
ATOM 715 O O . ARG A 1 95 ? -5.492 -11.702 -1.521 1.00 46.94 95 ARG A O 1
ATOM 722 N N . THR A 1 96 ? -4.373 -11.184 -3.390 1.00 44.38 96 THR A N 1
ATOM 723 C CA . THR A 1 96 ? -4.003 -12.560 -3.707 1.00 44.38 96 THR A CA 1
ATOM 724 C C . THR A 1 96 ? -2.816 -12.965 -2.840 1.00 44.38 96 THR A C 1
ATOM 726 O O . THR A 1 96 ? -1.949 -12.151 -2.500 1.00 44.38 96 THR A O 1
ATOM 729 N N . MET A 1 97 ? -2.785 -14.233 -2.430 1.00 51.19 97 MET A N 1
ATOM 730 C CA . MET A 1 97 ? -1.663 -14.771 -1.669 1.00 51.19 97 MET A CA 1
ATOM 731 C C . MET A 1 97 ? -0.359 -14.578 -2.450 1.00 51.19 97 MET A C 1
ATOM 733 O O . MET A 1 97 ? -0.273 -14.874 -3.650 1.00 51.19 97 MET A O 1
ATOM 737 N N . SER A 1 98 ? 0.688 -14.107 -1.767 1.00 55.72 98 SER A N 1
ATOM 738 C CA . SER A 1 98 ? 2.012 -14.001 -2.380 1.00 55.72 98 SER A CA 1
ATOM 739 C C . SER A 1 98 ? 2.467 -15.380 -2.866 1.00 55.72 98 SER A C 1
ATOM 741 O O . SER A 1 98 ? 2.145 -16.402 -2.259 1.00 55.72 98 SER A O 1
ATOM 743 N N . ALA A 1 99 ? 3.211 -15.428 -3.974 1.00 57.44 99 ALA A N 1
ATOM 744 C CA . ALA A 1 99 ? 3.688 -16.695 -4.535 1.00 57.44 99 ALA A CA 1
ATOM 745 C C . ALA A 1 99 ? 4.464 -17.529 -3.498 1.00 57.44 99 ALA A C 1
ATOM 747 O O . ALA A 1 99 ? 4.290 -18.740 -3.425 1.00 57.44 99 ALA A O 1
ATOM 748 N N . LYS A 1 100 ? 5.238 -16.861 -2.630 1.00 58.72 100 LYS A N 1
ATOM 749 C CA . LYS A 1 100 ? 5.955 -17.497 -1.521 1.00 58.72 100 LYS A CA 1
ATOM 750 C C . LYS A 1 100 ? 5.005 -18.164 -0.520 1.00 58.72 100 LYS A C 1
ATOM 752 O O . LYS A 1 100 ? 5.179 -19.335 -0.227 1.00 58.72 100 LYS A O 1
ATOM 757 N N . ARG A 1 101 ? 3.947 -17.473 -0.077 1.00 62.47 101 ARG A N 1
ATOM 758 C CA . ARG A 1 101 ? 2.954 -18.057 0.843 1.00 62.47 101 ARG A CA 1
ATOM 759 C C . ARG A 1 101 ? 2.221 -19.255 0.262 1.00 62.47 101 ARG A C 1
ATOM 761 O O . ARG A 1 101 ? 1.903 -20.180 0.999 1.00 62.47 101 ARG A O 1
ATOM 768 N N . ARG A 1 102 ? 1.951 -19.247 -1.043 1.00 65.38 102 ARG A N 1
ATOM 769 C CA . ARG A 1 102 ? 1.314 -20.382 -1.728 1.00 65.38 102 ARG A CA 1
ATOM 770 C C . ARG A 1 102 ? 2.216 -21.613 -1.728 1.00 65.38 102 ARG A C 1
ATOM 772 O O . ARG A 1 102 ? 1.739 -22.709 -1.464 1.00 65.38 102 ARG A O 1
ATOM 779 N N . ILE A 1 103 ? 3.515 -21.410 -1.945 1.00 68.88 103 ILE A N 1
ATOM 780 C CA . ILE A 1 103 ? 4.524 -22.471 -1.865 1.00 68.88 103 ILE A CA 1
ATOM 781 C C . ILE A 1 103 ? 4.666 -22.971 -0.422 1.00 68.88 103 ILE A C 1
ATOM 783 O O . ILE A 1 103 ? 4.590 -24.174 -0.204 1.00 68.88 103 ILE A O 1
ATOM 787 N N . ASP A 1 104 ? 4.777 -22.074 0.561 1.00 71.12 104 ASP A N 1
ATOM 788 C CA . ASP A 1 104 ? 4.906 -22.449 1.977 1.00 71.12 104 ASP A CA 1
ATOM 789 C C . ASP A 1 104 ? 3.670 -23.233 2.470 1.00 71.12 104 ASP A C 1
ATOM 791 O O . ASP A 1 104 ? 3.798 -24.200 3.215 1.00 71.12 104 ASP A O 1
ATOM 795 N N . THR A 1 105 ? 2.471 -22.879 1.989 1.00 69.31 105 THR A N 1
ATOM 796 C CA . THR A 1 105 ? 1.226 -23.611 2.291 1.00 69.31 105 THR A CA 1
ATOM 797 C C . THR A 1 105 ? 1.228 -25.013 1.673 1.00 69.31 105 THR A C 1
ATOM 799 O O . THR A 1 105 ? 0.826 -25.973 2.326 1.00 69.31 105 THR A O 1
ATOM 802 N N . ALA A 1 106 ? 1.707 -25.153 0.432 1.00 66.94 106 ALA A N 1
ATOM 803 C CA . ALA A 1 106 ? 1.831 -26.455 -0.222 1.00 66.94 106 ALA A CA 1
ATOM 804 C C . ALA A 1 106 ? 2.865 -27.353 0.479 1.00 66.94 106 ALA A C 1
ATOM 806 O O . ALA A 1 106 ? 2.626 -28.546 0.647 1.00 66.94 106 ALA A O 1
ATOM 807 N N . ILE A 1 107 ? 3.987 -26.779 0.926 1.00 73.56 107 ILE A N 1
ATOM 808 C CA . ILE A 1 107 ? 5.021 -27.495 1.685 1.00 73.56 107 ILE A CA 1
ATOM 809 C C . ILE A 1 107 ? 4.459 -27.973 3.028 1.00 73.56 107 ILE A C 1
ATOM 811 O O . ILE A 1 107 ? 4.579 -29.153 3.338 1.00 73.56 107 ILE A O 1
ATOM 815 N N . ALA A 1 108 ? 3.765 -27.110 3.775 1.00 75.12 108 ALA A N 1
ATOM 816 C CA . ALA A 1 108 ? 3.162 -27.483 5.056 1.00 75.12 108 ALA A CA 1
ATOM 817 C C . ALA A 1 108 ? 2.113 -28.607 4.921 1.00 75.12 108 ALA A C 1
ATOM 819 O O . ALA A 1 108 ? 2.047 -29.503 5.762 1.00 75.12 108 ALA A O 1
ATOM 820 N N . ALA A 1 109 ? 1.317 -28.601 3.846 1.00 67.06 109 ALA A N 1
ATOM 821 C CA . ALA A 1 109 ? 0.358 -29.669 3.563 1.00 67.06 109 ALA A CA 1
ATOM 822 C C . ALA A 1 109 ? 1.057 -31.012 3.266 1.00 67.06 109 ALA A C 1
ATOM 824 O O . ALA A 1 109 ? 0.661 -32.042 3.817 1.00 67.06 109 ALA A O 1
ATOM 825 N N . LEU A 1 110 ? 2.145 -31.000 2.486 1.00 68.19 110 LEU A N 1
ATOM 826 C CA . LEU A 1 110 ? 2.967 -32.192 2.231 1.00 68.19 110 LEU A CA 1
ATOM 827 C C . LEU A 1 110 ? 3.634 -32.718 3.510 1.00 68.19 110 LEU A C 1
ATOM 829 O O . LEU A 1 110 ? 3.627 -33.923 3.756 1.00 68.19 110 LEU A O 1
ATOM 833 N N . GLU A 1 111 ? 4.165 -31.829 4.351 1.00 73.44 111 GLU A N 1
ATOM 834 C CA . GLU A 1 111 ? 4.780 -32.187 5.638 1.00 73.44 111 GLU A CA 1
ATOM 835 C C . GLU A 1 111 ? 3.767 -32.774 6.633 1.00 73.44 111 GLU A C 1
ATOM 837 O O . GLU A 1 111 ? 4.125 -33.614 7.457 1.00 73.44 111 GLU A O 1
ATOM 842 N N . SER A 1 112 ? 2.489 -32.398 6.522 1.00 71.38 112 SER A N 1
ATOM 843 C CA . SER A 1 112 ? 1.393 -32.976 7.311 1.00 71.38 112 SER A CA 1
ATOM 844 C C . SER A 1 112 ? 0.904 -34.347 6.812 1.00 71.38 112 SER A C 1
ATOM 846 O O . SER A 1 112 ? 0.013 -34.940 7.419 1.00 71.38 112 SER A O 1
ATOM 848 N N . GLY A 1 113 ? 1.489 -34.871 5.727 1.00 66.38 113 GLY A N 1
ATOM 849 C CA . GLY A 1 113 ? 1.136 -36.168 5.142 1.00 66.38 113 GLY A CA 1
ATOM 850 C C . GLY A 1 113 ? -0.092 -36.133 4.230 1.00 66.38 113 GLY A C 1
ATOM 851 O O . GLY A 1 113 ? -0.656 -37.182 3.921 1.00 66.38 113 GLY A O 1
ATOM 852 N N . GLN A 1 114 ? -0.523 -34.945 3.804 1.00 69.62 114 GLN A N 1
ATOM 853 C CA . GLN A 1 114 ? -1.637 -34.781 2.880 1.00 69.62 114 GLN A CA 1
ATOM 854 C C . GLN A 1 114 ? -1.149 -35.002 1.438 1.00 69.62 114 GLN A C 1
ATOM 856 O O . GLN A 1 114 ? -0.241 -34.315 0.967 1.00 69.62 114 GLN A O 1
ATOM 861 N N . GLU A 1 115 ? -1.744 -35.959 0.721 1.00 67.44 115 GLU A N 1
ATOM 862 C CA . GLU A 1 115 ? -1.451 -36.167 -0.701 1.00 67.44 115 GLU A CA 1
ATOM 863 C C . GLU A 1 115 ? -2.116 -35.062 -1.530 1.00 67.44 115 GLU A C 1
ATOM 865 O O . GLU A 1 115 ? -3.326 -35.065 -1.741 1.00 67.44 115 GLU A O 1
ATOM 870 N N . LEU A 1 116 ? -1.314 -34.102 -1.991 1.00 67.56 116 LEU A N 1
ATOM 871 C CA . LEU A 1 116 ? -1.756 -33.074 -2.928 1.00 67.56 116 LEU A CA 1
ATOM 872 C C . LEU A 1 116 ? -1.719 -33.620 -4.356 1.00 67.56 116 LEU A C 1
ATOM 874 O O . LEU A 1 116 ? -0.674 -34.039 -4.862 1.00 67.56 116 LEU A O 1
ATOM 878 N N . THR A 1 117 ? -2.857 -33.571 -5.036 1.00 75.00 117 THR A N 1
ATOM 879 C CA . THR A 1 117 ? -2.952 -33.949 -6.445 1.00 75.00 117 THR A CA 1
ATOM 880 C C . THR A 1 117 ? -2.240 -32.927 -7.337 1.00 75.00 117 THR A C 1
ATOM 882 O O . THR A 1 117 ? -2.092 -31.743 -7.018 1.00 75.00 117 THR A O 1
ATOM 885 N N . LYS A 1 118 ? -1.812 -33.372 -8.526 1.00 68.31 118 LYS A N 1
ATOM 886 C CA . LYS A 1 118 ? -1.195 -32.501 -9.543 1.00 68.31 118 LYS A CA 1
ATOM 887 C C . LYS A 1 118 ? -2.094 -31.312 -9.911 1.00 68.31 118 LYS A C 1
ATOM 889 O O . LYS A 1 118 ? -1.594 -30.234 -10.220 1.00 68.31 118 LYS A O 1
ATOM 894 N N . GLU A 1 119 ? -3.405 -31.511 -9.879 1.00 70.69 119 GLU A N 1
ATOM 895 C CA . GLU A 1 119 ? -4.413 -30.494 -10.182 1.00 70.69 119 GLU A CA 1
ATOM 896 C C . GLU A 1 119 ? -4.507 -29.438 -9.073 1.00 70.69 119 GLU A C 1
ATOM 898 O O . GLU A 1 119 ? -4.580 -28.248 -9.377 1.00 70.69 119 GLU A O 1
ATOM 903 N N . GLU A 1 120 ? -4.398 -29.832 -7.803 1.00 67.00 120 GLU A N 1
ATOM 904 C CA . GLU A 1 120 ? -4.362 -28.907 -6.662 1.00 67.00 120 GLU A CA 1
ATOM 905 C C . GLU A 1 120 ? -3.078 -28.070 -6.641 1.00 67.00 120 GLU A C 1
ATOM 907 O O . GLU A 1 120 ? -3.132 -26.856 -6.434 1.00 67.00 120 GLU A O 1
ATOM 912 N N . LEU A 1 121 ? -1.931 -28.678 -6.958 1.00 67.12 121 LEU A N 1
ATOM 913 C CA . LEU A 1 121 ? -0.663 -27.957 -7.116 1.00 67.12 121 LEU A CA 1
ATOM 914 C C . LEU A 1 121 ? -0.711 -26.956 -8.278 1.00 67.12 121 LEU A C 1
ATOM 916 O O . LEU A 1 121 ? -0.254 -25.818 -8.146 1.00 67.12 121 LEU A O 1
ATOM 920 N N . LEU A 1 122 ? -1.293 -27.351 -9.414 1.00 70.94 122 LEU A N 1
ATOM 921 C CA . LEU A 1 122 ? -1.479 -26.458 -10.559 1.00 70.94 122 LEU A CA 1
ATOM 922 C C . LEU A 1 122 ? -2.444 -25.316 -10.239 1.00 70.94 122 LEU A C 1
ATOM 924 O O . LEU A 1 122 ? -2.199 -24.192 -10.671 1.00 70.94 122 LEU A O 1
ATOM 928 N N . LYS A 1 123 ? -3.493 -25.568 -9.452 1.00 69.44 123 LYS A N 1
ATOM 929 C CA . LYS A 1 123 ? -4.434 -24.537 -9.004 1.00 69.44 123 LYS A CA 1
ATOM 930 C C . LYS A 1 123 ? -3.758 -23.510 -8.089 1.00 69.44 123 LYS A C 1
ATOM 932 O O . LYS A 1 123 ? -3.876 -22.312 -8.337 1.00 69.44 123 LYS A O 1
ATOM 937 N N . LEU A 1 124 ? -2.955 -23.966 -7.125 1.00 63.69 124 LEU A N 1
ATOM 938 C CA . LEU A 1 124 ? -2.161 -23.094 -6.246 1.00 63.69 124 LEU A CA 1
ATOM 939 C C . LEU A 1 124 ? -1.154 -22.229 -7.029 1.00 63.69 124 LEU A C 1
ATOM 941 O O . LEU A 1 124 ? -0.911 -21.065 -6.691 1.00 63.69 124 LEU A O 1
ATOM 945 N N . LEU A 1 125 ? -0.585 -22.764 -8.111 1.00 59.59 125 LEU A N 1
ATOM 946 C CA . LEU A 1 125 ? 0.297 -22.011 -9.008 1.00 59.59 125 LEU A CA 1
ATOM 947 C C . LEU A 1 125 ? -0.476 -21.036 -9.919 1.00 59.59 125 LEU A C 1
ATOM 949 O O . LEU A 1 125 ? 0.008 -19.928 -10.165 1.00 59.59 125 LEU A O 1
ATOM 953 N N . ALA A 1 126 ? -1.669 -21.417 -10.388 1.00 61.06 126 ALA A N 1
ATOM 954 C CA . ALA A 1 126 ? -2.484 -20.656 -11.338 1.00 61.06 126 ALA A CA 1
ATOM 955 C C . ALA A 1 126 ? -3.188 -19.433 -10.729 1.00 61.06 126 ALA A C 1
ATOM 957 O O . ALA A 1 126 ? -3.314 -18.425 -11.417 1.00 61.06 126 ALA A O 1
ATOM 958 N N . GLU A 1 127 ? -3.549 -19.453 -9.441 1.00 53.69 127 GLU A N 1
ATOM 959 C CA . GLU A 1 127 ? -4.151 -18.313 -8.710 1.00 53.69 127 GLU A CA 1
ATOM 960 C C . GLU A 1 127 ? -3.212 -17.087 -8.555 1.00 53.69 127 GLU A C 1
ATOM 962 O O . GLU A 1 127 ? -3.492 -16.147 -7.814 1.00 53.69 127 GLU A O 1
ATOM 967 N N . GLY A 1 128 ? -2.062 -17.089 -9.238 1.00 46.75 128 GLY A N 1
ATOM 968 C CA . GLY A 1 128 ? -1.048 -16.038 -9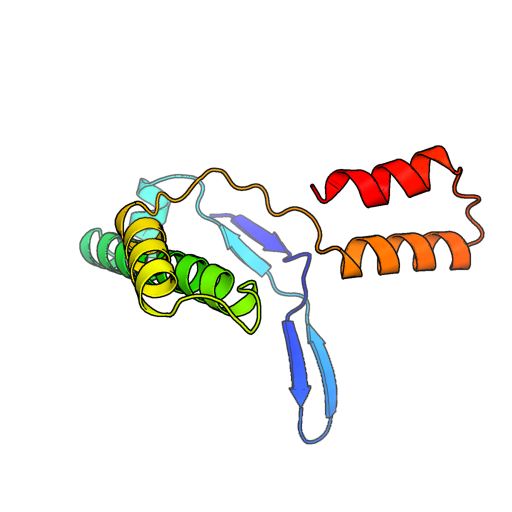.203 1.00 46.75 128 GLY A CA 1
ATOM 969 C C . GLY A 1 128 ? -0.831 -15.253 -10.485 1.00 46.75 128 GLY A C 1
ATOM 970 O O . GLY A 1 128 ? 0.194 -14.575 -10.549 1.00 46.75 128 GLY A O 1
ATOM 971 N N . ARG A 1 129 ? -1.699 -15.398 -11.491 1.00 39.34 129 ARG A N 1
ATOM 972 C CA . ARG A 1 129 ? -1.657 -14.613 -12.731 1.00 39.34 129 ARG A CA 1
ATOM 973 C C . ARG A 1 129 ? -2.758 -13.569 -12.760 1.00 39.34 129 ARG A C 1
ATOM 975 O O . ARG A 1 129 ? -3.888 -13.915 -12.359 1.00 39.34 129 ARG A O 1
#

Radius of gyration: 20.01 Å; chains: 1; bounding box: 38×53×44 Å

Sequence (129 aa):
MKFVKTENPITTKHPQLGELSVDVEVPQVESVEEFVQFAGSADSALLFINNAIETAAKNGGRATLRNAPADANVDELTEKVRSVSKDYAPGTTQRTMSAKRRIDTAIAALESGQELTKEELLKLLAEGR

Foldseek 3Di:
DFWDWDPAFDWDQDPPPGIDGHIGTDDDDDDPVSLCVVLVHPVSSVVVVVVVLQVVLQVQLVVLVVPDDPPDDPVVSVVVSVCSSVVDDPDPDDDQDDLVVLVVVVVVCVVVVHDDDPVNNVVSVVSPD